Protein AF-A0A2S8D8D2-F1 (afdb_monomer_lite)

Structure (mmCIF, N/CA/C/O backbone):
data_AF-A0A2S8D8D2-F1
#
_entry.id   AF-A0A2S8D8D2-F1
#
loop_
_atom_site.group_PDB
_atom_site.id
_atom_site.type_symbol
_atom_site.label_atom_id
_atom_site.label_alt_id
_atom_site.label_comp_id
_atom_site.label_asym_id
_atom_site.label_entity_id
_atom_site.label_seq_id
_atom_site.pdbx_PDB_ins_code
_atom_site.Cartn_x
_atom_site.Cartn_y
_atom_site.Cartn_z
_atom_site.occupancy
_atom_site.B_iso_or_equiv
_atom_site.auth_seq_id
_atom_site.auth_comp_id
_atom_site.auth_asym_id
_atom_site.auth_atom_id
_atom_site.pdbx_PDB_model_num
ATOM 1 N N . MET A 1 1 ? 3.566 -12.290 17.432 1.00 63.69 1 MET A N 1
ATOM 2 C CA . MET A 1 1 ? 2.989 -12.885 16.208 1.00 63.69 1 MET A CA 1
ATOM 3 C C . MET A 1 1 ? 1.869 -11.957 15.769 1.00 63.69 1 MET A C 1
ATOM 5 O O . MET A 1 1 ? 1.086 -11.580 16.629 1.00 63.69 1 MET A O 1
ATOM 9 N N . LEU A 1 2 ? 1.870 -11.477 14.523 1.00 64.81 2 LEU A N 1
ATOM 10 C CA . LEU A 1 2 ? 0.823 -10.570 14.032 1.00 64.81 2 LEU A CA 1
ATOM 11 C C . LEU A 1 2 ? -0.449 -11.388 13.751 1.00 64.81 2 LEU A C 1
ATOM 13 O O . LEU A 1 2 ? -0.363 -12.385 13.039 1.00 64.81 2 LEU A O 1
ATOM 17 N N . SER A 1 3 ? -1.593 -10.967 14.300 1.00 75.00 3 SER A N 1
ATOM 18 C CA . SER A 1 3 ? -2.912 -11.590 14.090 1.00 75.00 3 SER A CA 1
ATOM 19 C C . SER A 1 3 ? -3.896 -10.544 13.555 1.00 75.00 3 SER A C 1
ATOM 21 O O . SER A 1 3 ? -4.648 -9.973 14.341 1.00 75.00 3 SER A O 1
ATOM 23 N N . PRO A 1 4 ? -3.838 -10.208 12.258 1.00 72.31 4 PRO A N 1
ATOM 24 C CA . PRO A 1 4 ? -4.712 -9.192 11.685 1.00 72.31 4 PRO A CA 1
ATOM 25 C C . PRO A 1 4 ? -6.132 -9.728 11.454 1.00 72.31 4 PRO A C 1
ATOM 27 O O . PRO A 1 4 ? -6.301 -10.876 11.044 1.00 72.31 4 PRO A O 1
ATOM 30 N N . ASP A 1 5 ? -7.136 -8.867 11.637 1.00 74.44 5 ASP A N 1
ATOM 31 C CA . ASP A 1 5 ? -8.545 -9.186 11.355 1.00 74.44 5 ASP A CA 1
ATOM 32 C C . ASP A 1 5 ? -8.809 -9.405 9.857 1.00 74.44 5 ASP A C 1
ATOM 34 O O . ASP A 1 5 ? -9.715 -10.142 9.479 1.00 74.44 5 ASP A O 1
ATOM 38 N N . ASN A 1 6 ? -8.010 -8.771 8.992 1.00 67.12 6 ASN A N 1
ATOM 39 C CA . ASN A 1 6 ? -8.135 -8.859 7.541 1.00 67.12 6 ASN A CA 1
ATOM 40 C C . ASN A 1 6 ? -6.755 -8.931 6.879 1.00 67.12 6 ASN A C 1
ATOM 42 O O . ASN A 1 6 ? -5.841 -8.189 7.241 1.00 67.12 6 ASN A O 1
ATOM 46 N N . VAL A 1 7 ? -6.617 -9.798 5.872 1.00 71.25 7 VAL A N 1
ATOM 47 C CA . VAL A 1 7 ? -5.410 -9.908 5.039 1.00 71.25 7 VAL A CA 1
ATOM 48 C C . VAL A 1 7 ? -5.775 -9.585 3.597 1.00 71.25 7 VAL A C 1
ATOM 50 O O . VAL A 1 7 ? -6.596 -10.268 2.989 1.00 71.25 7 VAL A O 1
ATOM 53 N N . PHE A 1 8 ? -5.132 -8.561 3.039 1.00 67.25 8 PHE A N 1
ATOM 54 C CA . PHE A 1 8 ? -5.296 -8.164 1.643 1.00 67.25 8 PHE A CA 1
ATOM 55 C C . PH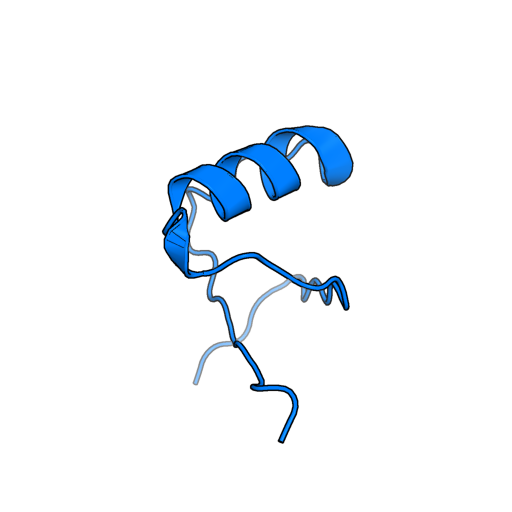E A 1 8 ? -4.078 -8.613 0.831 1.00 67.25 8 PHE A C 1
ATOM 57 O O . PHE A 1 8 ? -2.941 -8.325 1.201 1.00 67.25 8 PHE A O 1
ATOM 64 N N . ILE A 1 9 ? -4.311 -9.310 -0.285 1.00 66.94 9 ILE A N 1
ATOM 65 C CA . ILE A 1 9 ? -3.257 -9.746 -1.210 1.00 66.94 9 ILE A CA 1
ATOM 66 C C . ILE A 1 9 ? -3.533 -9.126 -2.577 1.00 66.94 9 ILE A C 1
ATOM 68 O O . ILE A 1 9 ? -4.488 -9.498 -3.255 1.00 66.94 9 ILE A O 1
ATOM 72 N N . ALA A 1 10 ? -2.674 -8.198 -2.995 1.00 65.81 10 ALA A N 1
ATOM 73 C CA . ALA A 1 10 ? -2.680 -7.641 -4.341 1.00 65.81 10 ALA A CA 1
ATOM 74 C C . ALA A 1 10 ? -1.478 -8.185 -5.122 1.00 65.81 10 ALA A C 1
ATOM 76 O O . ALA A 1 10 ? -0.329 -7.927 -4.770 1.00 65.81 10 ALA A O 1
ATOM 77 N N . ILE A 1 11 ? -1.733 -8.932 -6.199 1.00 66.06 11 ILE A N 1
ATOM 78 C CA . ILE A 1 11 ? -0.682 -9.425 -7.101 1.00 66.06 11 ILE A CA 1
ATOM 79 C C . ILE A 1 11 ? -0.665 -8.530 -8.340 1.00 66.06 11 ILE A C 1
ATOM 81 O O . ILE A 1 11 ? -1.235 -8.854 -9.382 1.00 66.06 11 ILE A O 1
ATOM 85 N N . LYS A 1 12 ? -0.022 -7.370 -8.214 1.00 67.94 12 LYS A N 1
ATOM 86 C CA . LYS A 1 12 ? 0.236 -6.437 -9.317 1.00 67.94 12 LYS A CA 1
ATOM 87 C C . LYS A 1 12 ? 1.716 -6.054 -9.323 1.00 67.94 12 LYS A C 1
ATOM 89 O O . LYS A 1 12 ? 2.317 -5.954 -8.255 1.00 67.94 12 LYS A O 1
ATOM 94 N N . PRO A 1 13 ? 2.328 -5.855 -10.503 1.00 69.81 13 PRO A N 1
ATOM 95 C CA . PRO A 1 13 ? 3.670 -5.301 -10.566 1.00 69.81 13 PRO A CA 1
ATOM 96 C C . PRO A 1 13 ? 3.641 -3.885 -9.984 1.00 69.81 13 PRO A C 1
ATOM 98 O O . PRO A 1 13 ? 2.978 -3.005 -10.527 1.00 69.81 13 PRO A O 1
ATOM 101 N N . VAL A 1 14 ? 4.347 -3.685 -8.873 1.00 70.12 14 VAL A N 1
ATOM 102 C CA . VAL A 1 14 ? 4.585 -2.360 -8.298 1.00 70.12 14 VAL A CA 1
ATOM 103 C C . VAL A 1 14 ? 5.956 -1.896 -8.763 1.00 70.12 14 VAL A C 1
ATOM 105 O O . VAL A 1 14 ? 6.949 -2.606 -8.595 1.00 70.12 14 VAL A O 1
ATOM 108 N N . ASP A 1 15 ? 6.013 -0.709 -9.365 1.00 75.19 15 ASP A N 1
ATOM 109 C CA . ASP A 1 15 ? 7.291 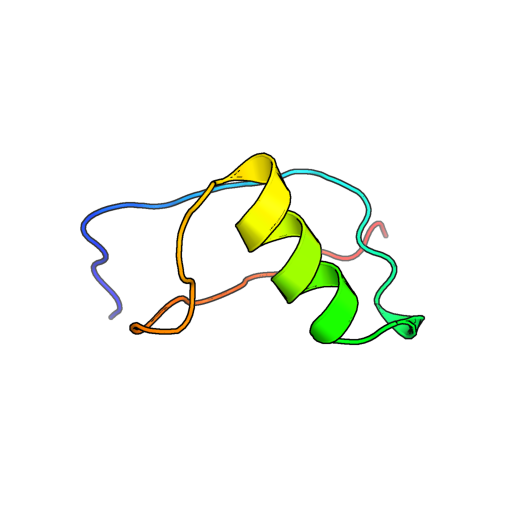-0.081 -9.683 1.00 75.19 15 ASP A CA 1
ATOM 110 C C . ASP A 1 15 ? 7.919 0.490 -8.409 1.00 75.19 15 ASP A C 1
ATOM 112 O O . ASP A 1 15 ? 7.681 1.634 -8.019 1.00 75.19 15 ASP A O 1
ATOM 116 N N . MET A 1 16 ? 8.766 -0.319 -7.776 1.00 73.69 16 MET A N 1
ATOM 117 C CA . MET A 1 16 ? 9.467 0.049 -6.545 1.00 73.69 16 MET A CA 1
ATOM 118 C C . MET A 1 16 ? 10.433 1.231 -6.721 1.00 73.69 16 MET A C 1
ATOM 120 O O . MET A 1 16 ? 10.843 1.822 -5.723 1.00 73.69 16 MET A O 1
ATOM 124 N N . ARG A 1 17 ? 10.780 1.637 -7.955 1.00 78.25 17 ARG A N 1
ATOM 125 C CA . ARG A 1 17 ? 11.605 2.840 -8.195 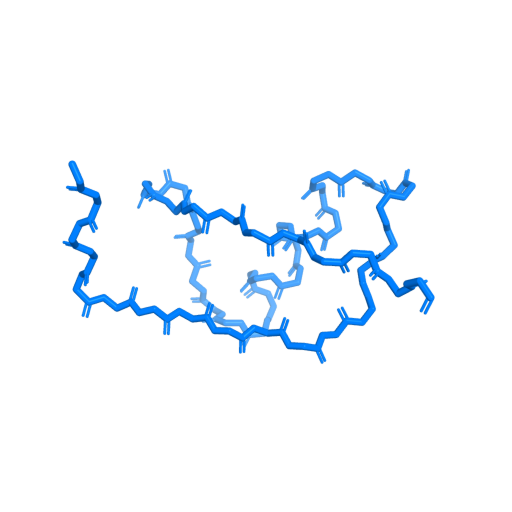1.00 78.25 17 ARG A CA 1
ATOM 126 C C . ARG A 1 17 ? 10.876 4.124 -7.816 1.00 78.25 17 ARG A C 1
ATOM 128 O O . ARG A 1 17 ? 11.521 5.116 -7.496 1.00 78.25 17 ARG A O 1
ATOM 135 N N . ARG A 1 18 ? 9.541 4.099 -7.843 1.00 72.69 18 ARG A N 1
ATOM 136 C CA . ARG A 1 18 ? 8.681 5.209 -7.412 1.00 72.69 18 ARG A CA 1
ATOM 137 C C . ARG A 1 18 ? 8.420 5.194 -5.903 1.00 72.69 18 ARG A C 1
ATOM 139 O O . ARG A 1 18 ? 7.661 6.024 -5.415 1.00 72.69 18 ARG A O 1
ATOM 146 N N . GLY A 1 19 ? 9.039 4.263 -5.173 1.00 72.88 19 GLY A N 1
ATOM 147 C CA . GLY A 1 19 ? 8.940 4.161 -3.724 1.00 72.88 19 GLY A CA 1
ATOM 148 C C . GLY A 1 19 ? 7.513 3.933 -3.220 1.00 72.88 19 GLY A C 1
ATOM 149 O O . GLY A 1 19 ? 6.633 3.450 -3.939 1.00 72.88 19 GLY A O 1
ATOM 150 N N . ILE A 1 20 ? 7.298 4.294 -1.954 1.00 75.44 20 ILE A N 1
ATOM 151 C CA . ILE A 1 20 ? 6.043 4.060 -1.229 1.00 75.44 20 ILE A CA 1
ATOM 152 C C . ILE A 1 20 ? 4.882 4.937 -1.722 1.00 75.44 20 ILE A C 1
ATOM 154 O O . ILE A 1 20 ? 3.724 4.583 -1.515 1.00 75.44 20 ILE A O 1
ATOM 158 N N . ASP A 1 21 ? 5.168 6.032 -2.427 1.00 77.38 21 ASP A N 1
ATOM 159 C CA . ASP A 1 21 ? 4.147 6.953 -2.944 1.00 77.38 21 ASP A CA 1
ATOM 160 C C . ASP A 1 21 ? 3.249 6.261 -3.974 1.00 77.38 21 ASP A C 1
ATOM 162 O O . ASP A 1 21 ? 2.024 6.365 -3.929 1.00 77.38 21 ASP A O 1
ATOM 166 N N . SER A 1 22 ? 3.852 5.468 -4.863 1.00 75.12 22 SER A N 1
ATOM 167 C CA . SER A 1 22 ? 3.109 4.697 -5.866 1.00 75.12 22 SER A CA 1
ATOM 168 C C . SER A 1 22 ? 2.219 3.610 -5.249 1.00 75.12 22 SER A C 1
ATOM 170 O O . SER A 1 22 ? 1.094 3.398 -5.700 1.00 75.12 22 SER A O 1
ATOM 172 N N . LEU A 1 23 ? 2.690 2.964 -4.179 1.00 74.81 23 LEU A N 1
ATOM 173 C CA . LEU A 1 23 ? 1.918 1.991 -3.405 1.00 74.81 23 LEU A CA 1
ATOM 174 C C . LEU A 1 23 ? 0.756 2.661 -2.664 1.00 74.81 23 LEU A C 1
ATOM 176 O O . LEU A 1 23 ? -0.360 2.148 -2.667 1.00 74.81 23 LEU A O 1
ATOM 180 N N . THR A 1 24 ? 1.024 3.814 -2.054 1.00 75.31 24 THR A N 1
ATOM 181 C CA . THR A 1 24 ? 0.036 4.624 -1.333 1.00 75.31 24 THR A CA 1
ATOM 182 C C . THR A 1 24 ? -1.125 4.985 -2.243 1.00 75.31 24 THR A C 1
ATOM 184 O O . THR A 1 24 ? -2.280 4.753 -1.888 1.00 75.31 24 THR A O 1
ATOM 187 N N . GLN A 1 25 ? -0.802 5.500 -3.429 1.00 76.19 25 GLN A N 1
ATOM 188 C CA . GLN A 1 25 ? -1.790 5.906 -4.415 1.00 76.19 25 GLN A CA 1
ATOM 189 C C . GLN A 1 25 ? -2.605 4.707 -4.915 1.00 76.19 25 GLN A C 1
ATOM 191 O O . GLN A 1 25 ? -3.828 4.775 -4.945 1.00 76.19 25 GLN A O 1
ATOM 196 N N . TYR A 1 26 ? -1.956 3.569 -5.191 1.00 75.25 26 TYR A N 1
ATOM 197 C CA . TYR A 1 26 ? -2.654 2.336 -5.568 1.00 75.25 26 TYR A CA 1
ATOM 198 C C . TYR A 1 26 ? -3.664 1.881 -4.507 1.00 75.25 26 TYR A C 1
ATOM 200 O O . TYR A 1 26 ? -4.812 1.588 -4.833 1.00 75.25 26 TYR A O 1
ATOM 208 N N . ILE A 1 27 ? -3.262 1.830 -3.236 1.00 75.19 27 ILE A N 1
ATOM 209 C CA . ILE A 1 27 ? -4.157 1.398 -2.156 1.00 75.19 27 ILE A CA 1
ATOM 210 C C . ILE A 1 27 ? -5.342 2.359 -2.023 1.00 75.19 27 ILE A C 1
ATOM 212 O O . ILE A 1 27 ? -6.480 1.921 -1.855 1.00 75.19 27 ILE A O 1
ATOM 216 N N . GLN A 1 28 ? -5.088 3.660 -2.131 1.00 76.69 28 GLN A N 1
ATOM 217 C CA . GLN A 1 28 ? -6.135 4.666 -2.039 1.00 76.69 28 GLN A CA 1
ATOM 218 C C . GLN A 1 28 ? -7.124 4.581 -3.211 1.00 76.69 28 GLN A C 1
ATOM 220 O O . GLN A 1 28 ? -8.333 4.627 -2.981 1.00 76.69 28 GLN A O 1
ATOM 225 N N . ASP A 1 29 ? -6.634 4.401 -4.437 1.00 77.81 29 ASP A N 1
ATOM 226 C CA . ASP A 1 29 ? -7.468 4.370 -5.642 1.00 77.81 29 ASP A CA 1
ATOM 227 C C . ASP A 1 29 ? -8.257 3.054 -5.773 1.00 77.81 29 ASP A C 1
ATOM 229 O O . ASP A 1 29 ? -9.450 3.065 -6.087 1.00 77.81 29 ASP A O 1
ATOM 233 N N . GLU A 1 30 ? -7.614 1.914 -5.507 1.00 73.00 30 GLU A N 1
ATOM 234 C CA . GLU A 1 30 ? -8.170 0.583 -5.801 1.00 73.00 30 GLU A CA 1
ATOM 235 C C . GLU A 1 30 ? -8.855 -0.053 -4.591 1.00 73.00 30 GLU A C 1
ATOM 237 O O . GLU A 1 30 ? -9.904 -0.682 -4.728 1.00 73.00 30 GLU A O 1
ATOM 242 N N . LEU A 1 31 ? -8.295 0.126 -3.390 1.00 70.88 31 LEU A N 1
ATOM 243 C CA . LEU A 1 31 ? -8.864 -0.432 -2.159 1.00 70.88 31 LEU A CA 1
ATOM 244 C C . LEU A 1 31 ? -9.742 0.580 -1.411 1.00 70.88 31 LEU A C 1
ATOM 246 O O . LEU A 1 31 ? -10.435 0.186 -0.474 1.00 70.88 31 LEU A O 1
ATOM 250 N N . ARG A 1 32 ? -9.739 1.863 -1.816 1.00 70.00 32 ARG A N 1
ATOM 251 C CA . ARG A 1 32 ? -10.517 2.959 -1.197 1.00 70.00 32 ARG A CA 1
ATOM 252 C C . ARG A 1 32 ? -10.355 3.038 0.325 1.00 70.00 32 ARG A C 1
ATOM 254 O O . ARG A 1 32 ? -11.276 3.447 1.028 1.00 70.00 32 ARG A O 1
ATOM 261 N N . SER A 1 33 ? -9.192 2.637 0.832 1.00 67.44 33 SER A N 1
ATOM 262 C CA . SER A 1 33 ? -8.915 2.526 2.263 1.00 67.44 33 SER A CA 1
ATOM 263 C C . SER A 1 33 ? -7.660 3.307 2.633 1.00 67.44 33 SER A C 1
ATOM 265 O O . SER A 1 33 ? -6.686 3.343 1.881 1.00 67.44 33 SER A O 1
ATOM 267 N N . THR A 1 34 ? -7.655 3.908 3.821 1.00 64.94 34 THR A N 1
ATOM 268 C CA . THR A 1 34 ? -6.461 4.524 4.408 1.00 64.94 34 THR A CA 1
ATOM 269 C C . THR A 1 34 ? -5.584 3.432 5.016 1.00 64.94 34 THR A C 1
ATOM 271 O O . THR A 1 34 ? -5.986 2.760 5.958 1.00 64.94 34 THR A O 1
ATOM 274 N N . TRP A 1 35 ? -4.379 3.231 4.479 1.00 66.88 35 TRP A N 1
ATOM 275 C CA . TRP A 1 35 ? -3.437 2.190 4.930 1.00 66.88 35 TRP A CA 1
ATOM 276 C C . TRP A 1 35 ? -2.621 2.581 6.175 1.00 66.88 35 TRP A C 1
ATOM 278 O O . TRP A 1 35 ? -1.730 1.850 6.598 1.00 66.88 35 TRP A O 1
ATOM 288 N N . HIS A 1 36 ? -2.903 3.751 6.747 1.00 62.28 36 HIS A N 1
ATOM 289 C CA . HIS A 1 36 ? -2.066 4.421 7.745 1.00 62.28 36 HIS A CA 1
ATOM 290 C C . HIS A 1 36 ? -2.240 3.840 9.162 1.00 62.28 36 HIS A C 1
ATOM 292 O O . HIS A 1 36 ? -1.459 4.159 10.054 1.00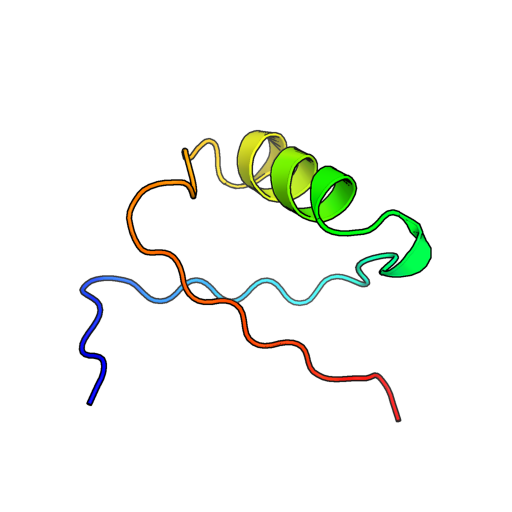 62.28 36 HIS A O 1
ATOM 298 N N . GLU A 1 37 ? -3.225 2.962 9.372 1.00 63.31 37 GLU A N 1
ATOM 299 C CA . GLU A 1 37 ? -3.496 2.306 10.656 1.00 63.31 37 GLU A CA 1
ATOM 300 C C . GLU A 1 37 ? -2.974 0.862 10.660 1.00 63.31 37 GLU A C 1
ATOM 302 O O . GLU A 1 37 ? -3.714 -0.100 10.483 1.00 63.31 37 GLU A O 1
ATOM 307 N N . GLY A 1 38 ? -1.661 0.699 10.853 1.00 65.25 38 GLY A N 1
ATOM 308 C CA . GLY A 1 38 ? -1.080 -0.604 11.208 1.00 65.25 38 GLY A CA 1
ATOM 309 C C . GLY A 1 38 ? -0.982 -1.642 10.082 1.00 65.25 38 GLY A C 1
ATOM 310 O O . GLY A 1 38 ? -0.870 -2.834 10.368 1.00 65.25 38 GLY A O 1
ATOM 311 N N . ALA A 1 39 ? -0.992 -1.226 8.813 1.00 69.56 39 ALA A N 1
ATOM 312 C CA . ALA A 1 39 ? -0.813 -2.143 7.690 1.00 69.56 39 ALA A CA 1
ATOM 313 C C . ALA A 1 39 ? 0.628 -2.686 7.599 1.00 69.56 39 ALA A C 1
ATOM 315 O O . ALA A 1 39 ? 1.604 -1.950 7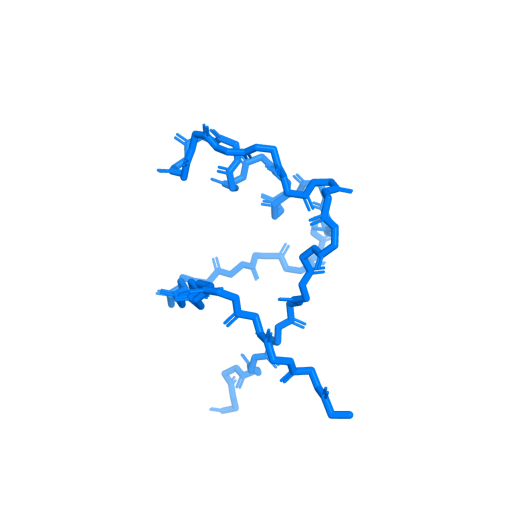.756 1.00 69.56 39 ALA A O 1
ATOM 316 N N . ALA A 1 40 ? 0.760 -3.976 7.284 1.00 70.44 40 ALA A N 1
ATOM 317 C CA . ALA A 1 40 ? 2.031 -4.619 6.962 1.00 70.44 40 ALA A CA 1
ATOM 318 C C . ALA A 1 40 ? 2.043 -5.038 5.486 1.00 70.44 40 ALA A C 1
ATOM 320 O O . ALA A 1 40 ? 1.074 -5.614 4.993 1.00 70.44 40 ALA A O 1
ATOM 321 N N . PHE A 1 41 ? 3.154 -4.779 4.794 1.00 71.62 41 PHE A N 1
ATOM 322 C CA . PHE A 1 41 ? 3.325 -5.119 3.381 1.00 71.62 41 PHE A CA 1
ATOM 323 C C . PHE A 1 41 ? 4.426 -6.162 3.209 1.00 71.62 41 PHE A C 1
ATOM 325 O O . PHE A 1 41 ? 5.517 -6.022 3.762 1.00 71.62 41 PHE A O 1
ATOM 332 N N . VAL A 1 42 ? 4.150 -7.192 2.409 1.00 73.50 42 VAL A N 1
ATOM 333 C CA . VAL A 1 42 ? 5.135 -8.202 2.006 1.00 73.50 42 VAL A CA 1
ATOM 334 C C . VAL A 1 42 ? 5.280 -8.143 0.494 1.00 73.50 42 VAL A C 1
ATOM 336 O O . VAL A 1 42 ? 4.300 -8.280 -0.235 1.00 73.50 42 VAL A O 1
ATOM 339 N N . PHE A 1 43 ? 6.510 -7.951 0.025 1.00 73.06 43 PHE A N 1
ATOM 340 C CA . PHE A 1 43 ? 6.831 -7.911 -1.397 1.00 73.06 43 PHE A CA 1
ATOM 341 C C . PHE A 1 43 ? 7.614 -9.155 -1.781 1.00 73.06 43 PHE A C 1
ATOM 343 O O . PHE A 1 43 ? 8.563 -9.539 -1.099 1.00 73.06 43 PHE A O 1
ATOM 350 N N . VAL A 1 44 ? 7.233 -9.754 -2.905 1.00 73.06 44 VAL A N 1
ATOM 351 C CA . VAL A 1 44 ? 7.970 -10.859 -3.514 1.00 73.06 44 VAL A CA 1
ATOM 352 C C . VAL A 1 44 ? 8.542 -10.354 -4.827 1.00 73.06 44 VAL A C 1
ATOM 354 O O . VAL A 1 44 ? 7.811 -9.834 -5.671 1.00 73.06 44 VAL A O 1
ATOM 357 N N . ASN A 1 45 ? 9.857 -10.473 -4.988 1.00 73.00 45 ASN A N 1
ATOM 358 C CA . ASN A 1 45 ? 10.491 -10.146 -6.255 1.00 73.00 45 ASN A CA 1
ATOM 359 C C . ASN A 1 45 ? 10.114 -11.207 -7.301 1.00 73.00 45 ASN A C 1
ATOM 361 O O . ASN A 1 45 ? 10.073 -12.397 -6.984 1.00 73.00 45 ASN A O 1
ATOM 365 N N . LYS A 1 46 ? 9.862 -10.786 -8.544 1.00 68.06 46 LYS A N 1
ATOM 366 C CA . LYS A 1 46 ? 9.784 -11.716 -9.674 1.00 68.06 46 LYS A CA 1
ATOM 367 C C . LYS A 1 46 ? 11.217 -12.137 -10.009 1.00 68.06 46 LYS A C 1
ATOM 369 O O . LYS A 1 46 ? 11.878 -11.460 -10.791 1.00 68.06 46 LYS A O 1
ATOM 374 N N . ALA A 1 47 ? 11.704 -13.168 -9.321 1.00 61.09 47 ALA A N 1
ATOM 375 C CA . ALA A 1 47 ? 12.901 -13.901 -9.723 1.00 61.09 47 ALA A CA 1
ATOM 376 C C . ALA A 1 47 ? 12.641 -14.654 -11.035 1.00 61.09 47 ALA A C 1
ATOM 378 O O . ALA A 1 47 ? 11.484 -15.102 -11.226 1.00 61.09 47 ALA A O 1
#

Sequence (47 aa):
MLSPDNVFIAIKPVDMRRGIDSLTQYIQDELRSTWHEGAAFVFVNKA

pLDDT: mean 70.89, std 4.45, range [61.09, 78.25]

Foldseek 3Di:
DDDDPDDDDDPDDDPCVVPCVSVQVCCCVPVVDHCPPDDDDDDDD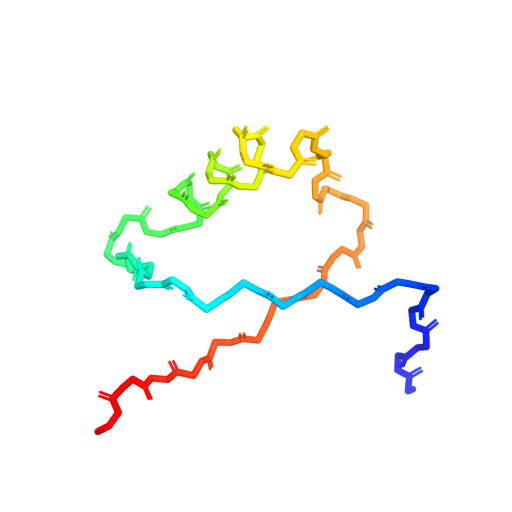PD

InterPro domains:
  IPR008878 Transposase IS66, Orf2 [PF05717] (6-46)

Secondary structure (DSSP, 8-state):
----S----------GGGHHHHHHHHHHHHH-S-TTTT---------

Organism: Shigella dysenteriae (NCBI:txid622)

Radius of gyration: 11.5 Å; chains: 1; bounding box: 23×21×27 Å